Protein AF-V5FJG1-F1 (afdb_monomer_lite)

Secondary structure (DSSP, 8-state):
-GGG-SSEEEETT----B---TTS-HHHHHHSS-GGGHHHHHHHHHHHHHHHHHHHHHHT--GGGGTHHHHSTT-HHHHHT-SEEEE-HHHHHHTT--SEEEESS---SEEEPPSSTT-TT-TT--EEEEEEE--TTT--

Sequence (140 aa):
MLPAAKSLTIDANSLLGWHGGAMQSDEFWANSIPKSSRAVFMDYISILREKETRFFNAVGVDQKITTYGQTTKNSCQLAQKTDGWYYSVEDLKRMGIKNITIKGDGLKSEIEYANDSTNKTDPTAHKIKSCLLENVFESG

Organism: NCBI:txid1219072

Structure (mmCIF, N/CA/C/O backbone):
data_AF-V5FJG1-F1
#
_entry.id   AF-V5FJG1-F1
#
loop_
_atom_site.group_PDB
_atom_site.id
_atom_site.type_symbol
_atom_site.label_atom_id
_atom_site.label_alt_id
_atom_site.label_comp_id
_atom_site.label_asym_id
_atom_site.label_entity_id
_atom_site.label_seq_id
_atom_site.pdbx_PDB_ins_code
_atom_site.Cartn_x
_atom_site.Cartn_y
_atom_site.Cartn_z
_atom_site.occupancy
_atom_site.B_iso_or_equiv
_atom_site.auth_seq_id
_atom_site.auth_comp_id
_atom_site.auth_asym_id
_atom_site.auth_atom_id
_atom_site.pdbx_PDB_model_num
ATOM 1 N N . MET A 1 1 ? -0.431 -12.953 4.051 1.00 71.25 1 MET A N 1
ATOM 2 C CA . MET A 1 1 ? -0.571 -11.555 3.580 1.00 71.25 1 MET A CA 1
ATOM 3 C C . MET A 1 1 ? -1.990 -11.080 3.869 1.00 71.25 1 MET A C 1
ATOM 5 O O . MET A 1 1 ? -2.902 -11.864 3.624 1.00 71.25 1 MET A O 1
ATOM 9 N N . LEU A 1 2 ? -2.184 -9.856 4.391 1.00 88.75 2 LEU A N 1
ATOM 10 C CA . LEU A 1 2 ? -3.504 -9.324 4.796 1.00 88.75 2 LEU A CA 1
ATOM 11 C C . LEU A 1 2 ? -4.619 -9.491 3.737 1.00 88.75 2 LEU A C 1
ATOM 13 O O . LEU A 1 2 ? -5.690 -9.955 4.121 1.00 88.75 2 LEU A O 1
ATOM 17 N N . PRO A 1 3 ? -4.401 -9.202 2.432 1.00 92.62 3 PRO A N 1
ATOM 18 C CA . PRO A 1 3 ? -5.467 -9.272 1.424 1.00 92.62 3 PRO A CA 1
ATOM 19 C C . PRO A 1 3 ? -6.107 -10.649 1.231 1.00 92.62 3 PRO A C 1
ATOM 21 O O . PRO A 1 3 ? -7.232 -10.738 0.762 1.00 92.62 3 PRO A O 1
ATOM 24 N N . ALA A 1 4 ? -5.405 -11.729 1.583 1.00 93.50 4 ALA A N 1
ATOM 25 C CA . ALA A 1 4 ? -5.902 -13.096 1.423 1.00 93.50 4 ALA A CA 1
ATOM 26 C C . ALA A 1 4 ? -6.530 -13.670 2.705 1.00 93.50 4 ALA A C 1
ATOM 28 O O . ALA A 1 4 ? -6.934 -14.834 2.729 1.00 93.50 4 ALA A O 1
ATOM 29 N N . ALA A 1 5 ? -6.560 -12.907 3.800 1.00 92.69 5 ALA A N 1
ATOM 30 C CA . ALA A 1 5 ? -7.055 -13.405 5.075 1.00 92.69 5 ALA A CA 1
ATOM 31 C C . ALA A 1 5 ? -8.588 -13.515 5.066 1.00 92.69 5 ALA A C 1
ATOM 33 O O . ALA A 1 5 ? -9.293 -12.568 4.732 1.00 92.69 5 ALA A O 1
ATOM 34 N N . LYS A 1 6 ? -9.120 -14.661 5.513 1.00 90.44 6 LYS A N 1
ATOM 35 C CA . LYS A 1 6 ? -10.570 -14.849 5.718 1.00 90.44 6 LYS A CA 1
ATOM 36 C C . LYS A 1 6 ? -11.123 -13.940 6.827 1.00 90.44 6 LYS A C 1
ATOM 38 O O . LYS A 1 6 ? -12.282 -13.527 6.781 1.00 90.44 6 LYS A O 1
ATOM 43 N N . SER A 1 7 ? -10.297 -13.674 7.834 1.00 91.94 7 SER A N 1
ATOM 44 C CA . SER A 1 7 ? -10.569 -12.784 8.960 1.00 91.94 7 SER A CA 1
ATOM 45 C C . SER A 1 7 ? -9.261 -12.222 9.494 1.00 91.94 7 SER A C 1
ATOM 47 O O . SER A 1 7 ? -8.257 -12.937 9.525 1.00 91.94 7 SER A O 1
ATOM 49 N N . LEU A 1 8 ? -9.289 -10.978 9.960 1.00 90.62 8 LEU A N 1
ATOM 50 C CA . LEU A 1 8 ? -8.121 -10.276 10.465 1.00 90.62 8 LEU A CA 1
ATOM 51 C C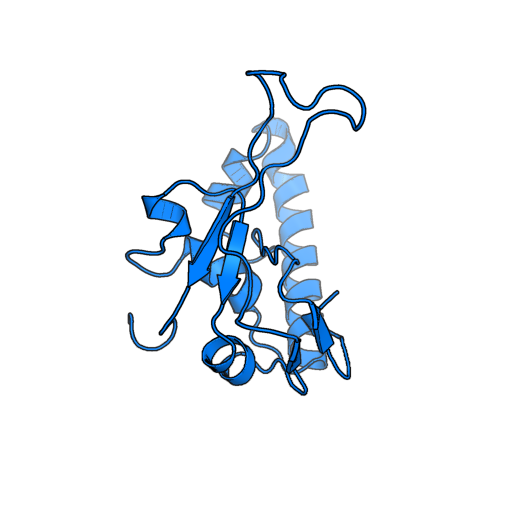 . LEU A 1 8 ? -8.397 -9.751 11.873 1.00 90.62 8 LEU A C 1
ATOM 53 O O . LEU A 1 8 ? -9.349 -9.010 12.087 1.00 90.62 8 LEU A O 1
ATOM 57 N N . THR A 1 9 ? -7.546 -10.117 12.827 1.00 91.00 9 THR A N 1
ATOM 58 C CA . THR A 1 9 ? -7.515 -9.488 14.152 1.00 91.00 9 THR A CA 1
ATOM 59 C C . THR A 1 9 ? -6.211 -8.721 14.269 1.00 91.00 9 THR A C 1
ATOM 61 O O . THR A 1 9 ? -5.152 -9.342 14.196 1.00 91.00 9 THR A O 1
ATOM 64 N N . ILE A 1 10 ? -6.280 -7.403 14.440 1.00 87.00 10 ILE A N 1
ATOM 65 C CA . ILE A 1 10 ? -5.101 -6.558 14.642 1.00 87.00 10 ILE A CA 1
ATOM 66 C C . ILE A 1 10 ? -5.127 -6.015 16.069 1.00 87.00 10 ILE A C 1
ATOM 68 O O . ILE A 1 10 ? -6.144 -5.491 16.521 1.00 87.00 10 ILE A O 1
ATOM 72 N N . ASP A 1 11 ? -4.020 -6.169 16.789 1.00 86.12 11 ASP A N 1
ATOM 73 C CA . ASP A 1 11 ? -3.853 -5.576 18.116 1.00 86.12 11 ASP A CA 1
ATOM 74 C C . ASP A 1 11 ? -3.560 -4.075 17.998 1.00 86.12 11 ASP A C 1
ATOM 76 O O . ASP A 1 11 ? -2.793 -3.688 17.112 1.00 86.12 11 ASP A O 1
ATOM 80 N N . ALA A 1 12 ? -4.106 -3.245 18.894 1.00 78.19 12 ALA A N 1
ATOM 81 C CA . ALA A 1 12 ? -3.866 -1.798 18.902 1.00 78.19 12 ALA A CA 1
ATOM 82 C C . ALA A 1 12 ? -2.384 -1.414 19.000 1.00 78.19 12 ALA A C 1
ATOM 84 O O . ALA A 1 12 ? -2.002 -0.316 18.608 1.00 78.19 12 ALA A O 1
ATOM 85 N N . ASN A 1 13 ? -1.516 -2.308 19.480 1.00 75.94 13 ASN A N 1
ATOM 86 C CA . ASN A 1 13 ? -0.079 -2.061 19.528 1.00 75.94 13 ASN A CA 1
ATOM 87 C C . ASN A 1 13 ? 0.679 -2.414 18.245 1.00 75.94 13 ASN A C 1
ATOM 89 O O . ASN A 1 13 ? 1.906 -2.305 18.235 1.00 75.94 13 ASN A O 1
ATOM 93 N N . SER A 1 14 ? -0.018 -2.811 17.182 1.00 82.94 14 SER A N 1
ATOM 94 C CA . SER A 1 14 ? 0.591 -3.180 15.903 1.00 82.94 14 SER A CA 1
ATOM 95 C C . SER A 1 14 ? 0.845 -1.954 15.027 1.00 82.94 14 SER A C 1
ATOM 97 O O . SER A 1 14 ? 0.012 -1.049 14.957 1.00 82.94 14 SER A O 1
ATOM 99 N N . LEU A 1 15 ? 1.959 -1.971 14.292 1.00 80.31 15 LEU A N 1
ATOM 100 C CA . LEU A 1 15 ? 2.163 -1.104 13.134 1.00 80.31 15 LEU A CA 1
ATOM 101 C C . LEU A 1 15 ? 1.726 -1.869 11.889 1.00 80.31 15 LEU A C 1
ATOM 103 O O . LEU A 1 15 ? 2.214 -2.971 11.631 1.00 80.31 15 LEU A O 1
ATOM 107 N N . LEU A 1 16 ? 0.818 -1.282 11.117 1.00 84.94 16 LEU A N 1
ATOM 108 C CA . LEU A 1 16 ? 0.478 -1.768 9.788 1.00 84.94 16 LEU A CA 1
ATOM 109 C C . LEU A 1 16 ? 1.113 -0.840 8.753 1.00 84.94 16 LEU A C 1
ATOM 111 O O . LEU A 1 16 ? 1.119 0.377 8.925 1.00 84.94 16 LEU A O 1
ATOM 115 N N . GLY A 1 17 ? 1.655 -1.420 7.688 1.00 86.69 17 GLY A N 1
ATOM 116 C CA . GLY A 1 17 ? 2.319 -0.682 6.624 1.00 86.69 17 GLY A CA 1
ATOM 117 C C . GLY A 1 17 ? 2.199 -1.420 5.298 1.00 86.69 17 GLY A C 1
ATOM 118 O O . GLY A 1 17 ? 2.571 -2.588 5.199 1.00 86.69 17 GLY A O 1
ATOM 119 N N . TRP A 1 18 ? 1.682 -0.739 4.285 1.00 88.75 18 TRP A N 1
ATOM 120 C CA . TRP A 1 18 ? 1.829 -1.090 2.880 1.00 88.75 18 TRP A CA 1
ATOM 121 C C . TRP A 1 18 ? 3.027 -0.335 2.316 1.00 88.75 18 TRP A C 1
ATOM 123 O O . TRP A 1 18 ? 3.324 0.778 2.754 1.00 88.75 18 TRP A O 1
ATOM 133 N N . HIS A 1 19 ? 3.703 -0.937 1.341 1.00 85.19 19 HIS A N 1
ATOM 134 C CA . HIS A 1 19 ? 4.794 -0.286 0.632 1.00 85.19 19 HIS A CA 1
ATOM 135 C C . HIS A 1 19 ? 4.894 -0.804 -0.805 1.00 85.19 19 HIS A C 1
ATOM 137 O O . HIS A 1 19 ? 5.600 -1.772 -1.090 1.00 85.19 19 HIS A O 1
ATOM 143 N N . GLY A 1 20 ? 4.198 -0.122 -1.710 1.00 86.81 20 GLY A N 1
ATOM 144 C CA . GLY A 1 20 ? 4.298 -0.340 -3.147 1.00 86.81 20 GLY A CA 1
ATOM 145 C C . GLY A 1 20 ? 3.707 -1.667 -3.624 1.00 86.81 20 GLY A C 1
ATOM 146 O O . GLY A 1 20 ? 3.342 -2.554 -2.851 1.00 86.81 20 GLY A O 1
ATOM 147 N N . GLY A 1 21 ? 3.630 -1.788 -4.943 1.00 91.38 21 GLY A N 1
ATOM 148 C CA . GLY A 1 21 ? 3.184 -2.975 -5.666 1.00 91.38 21 GLY A CA 1
ATOM 149 C C . GLY A 1 21 ? 3.730 -2.942 -7.088 1.00 91.38 21 GLY A C 1
ATOM 150 O O . GLY A 1 21 ? 4.255 -1.917 -7.535 1.00 91.38 21 GLY A O 1
ATOM 151 N N . ALA A 1 22 ? 3.603 -4.040 -7.831 1.00 94.38 22 ALA A N 1
ATOM 152 C CA . ALA A 1 22 ? 4.157 -4.131 -9.188 1.00 94.38 22 ALA A CA 1
ATOM 153 C C . ALA A 1 22 ? 3.553 -3.078 -10.143 1.00 94.38 22 ALA A C 1
ATOM 155 O O . ALA A 1 22 ? 4.173 -2.699 -11.140 1.00 94.38 22 ALA A O 1
ATOM 156 N N . MET A 1 23 ? 2.372 -2.553 -9.804 1.00 93.50 23 MET A N 1
ATOM 157 C CA . MET A 1 23 ? 1.673 -1.483 -10.524 1.00 93.50 23 MET A CA 1
ATOM 158 C C . MET A 1 23 ? 2.263 -0.074 -10.375 1.00 93.50 23 MET A C 1
ATOM 160 O O . MET A 1 23 ? 1.744 0.857 -10.990 1.00 93.50 23 MET A O 1
ATOM 164 N N . GLN A 1 24 ? 3.346 0.118 -9.616 1.00 92.00 24 GLN A N 1
ATOM 165 C CA . GLN A 1 24 ? 4.087 1.383 -9.663 1.00 92.00 24 GLN A CA 1
ATOM 166 C C . GLN A 1 24 ? 4.582 1.699 -11.090 1.00 92.00 24 GLN A C 1
ATOM 168 O O . GLN A 1 24 ? 4.708 0.804 -11.935 1.00 92.00 24 GLN A O 1
ATOM 173 N N . SER A 1 25 ? 4.834 2.984 -11.367 1.00 91.50 25 SER A N 1
ATOM 174 C CA . SER A 1 25 ? 5.149 3.471 -12.716 1.00 91.50 25 SER A CA 1
ATOM 175 C C . SER A 1 25 ? 6.426 2.851 -13.291 1.00 91.50 25 SER A C 1
ATOM 177 O O . SER A 1 25 ? 7.368 2.524 -12.569 1.00 91.50 25 SER A O 1
ATOM 179 N N . ASP A 1 26 ? 6.487 2.737 -14.619 1.00 93.69 26 ASP A N 1
ATOM 180 C CA . ASP A 1 26 ? 7.690 2.255 -15.312 1.00 93.69 26 ASP A CA 1
ATOM 181 C C . ASP A 1 26 ? 8.905 3.142 -15.032 1.00 93.69 26 ASP A C 1
ATOM 183 O O . ASP A 1 26 ? 10.018 2.641 -14.909 1.00 93.69 26 ASP A O 1
ATOM 187 N N . GLU A 1 27 ? 8.702 4.453 -14.877 1.00 93.25 27 GLU A N 1
ATOM 188 C CA . GLU A 1 27 ? 9.767 5.381 -14.494 1.00 93.25 27 GLU A CA 1
ATOM 189 C C . GLU A 1 27 ? 10.348 5.041 -13.115 1.00 93.25 27 GLU A C 1
ATOM 191 O O . GLU A 1 27 ? 11.570 5.004 -12.961 1.00 93.25 27 GLU A O 1
ATOM 196 N N . PHE A 1 28 ? 9.492 4.742 -12.129 1.00 91.62 28 PHE A N 1
ATOM 197 C CA . PHE A 1 28 ? 9.937 4.323 -10.801 1.00 91.62 28 PHE A CA 1
ATOM 198 C C . PHE A 1 28 ? 10.803 3.059 -10.892 1.00 91.62 28 PHE A C 1
ATOM 200 O O . PHE A 1 28 ? 11.929 3.045 -10.392 1.00 91.62 28 PHE A O 1
ATOM 207 N N . TRP A 1 29 ? 10.327 2.035 -11.603 1.00 93.94 29 TRP A N 1
ATOM 208 C CA . TRP A 1 29 ? 11.053 0.772 -11.766 1.00 93.94 29 TRP A CA 1
ATOM 209 C C . TRP A 1 29 ? 12.343 0.906 -12.581 1.00 93.94 29 TRP A C 1
ATOM 211 O O . TRP A 1 29 ? 13.368 0.315 -12.245 1.00 93.94 29 TRP A O 1
ATOM 221 N N . ALA A 1 30 ? 12.344 1.724 -13.630 1.00 92.88 30 ALA A N 1
ATOM 222 C CA . ALA A 1 30 ? 13.546 1.982 -14.413 1.00 92.88 30 ALA A CA 1
ATOM 223 C C . ALA A 1 30 ? 14.621 2.709 -13.587 1.00 92.88 30 ALA A C 1
ATOM 225 O O . ALA A 1 30 ? 15.819 2.519 -13.825 1.00 92.88 30 ALA A O 1
ATOM 226 N N . ASN A 1 31 ? 14.215 3.542 -12.627 1.00 93.12 31 ASN A N 1
ATOM 227 C CA . ASN A 1 31 ? 15.120 4.286 -11.754 1.00 93.12 31 ASN A CA 1
ATOM 228 C C . ASN A 1 31 ? 15.565 3.496 -10.513 1.00 93.12 31 ASN A C 1
ATOM 230 O O . ASN A 1 31 ? 16.549 3.887 -9.890 1.00 93.12 31 ASN A O 1
ATOM 234 N N . SER A 1 32 ? 14.920 2.371 -10.183 1.00 92.06 32 SER A N 1
ATOM 235 C CA . SER A 1 32 ? 15.301 1.531 -9.039 1.00 92.06 32 SER A CA 1
ATOM 236 C C . SER A 1 32 ? 16.456 0.563 -9.322 1.00 92.06 32 SER A C 1
ATOM 238 O O . SER A 1 32 ? 16.906 -0.129 -8.412 1.00 92.06 32 SER A O 1
ATOM 240 N N . ILE A 1 33 ? 16.927 0.471 -10.571 1.00 94.56 33 ILE A N 1
ATOM 241 C CA . ILE A 1 33 ? 17.957 -0.489 -10.994 1.00 94.56 33 ILE A CA 1
ATOM 242 C C . ILE A 1 33 ? 18.918 0.104 -12.057 1.00 94.56 33 ILE A C 1
ATOM 244 O O . ILE A 1 33 ? 18.568 1.065 -12.752 1.00 94.56 33 ILE A O 1
ATOM 248 N N . PRO A 1 34 ? 20.134 -0.456 -12.239 1.00 96.50 34 PRO A N 1
ATOM 249 C CA . PRO A 1 34 ? 21.098 0.026 -13.236 1.00 96.50 34 PRO A CA 1
ATOM 250 C C . PRO A 1 34 ? 20.592 -0.050 -14.684 1.00 96.50 34 PRO A C 1
ATOM 252 O O . PRO A 1 34 ? 19.937 -1.014 -15.077 1.00 96.50 34 PRO A O 1
ATOM 255 N N . LYS A 1 35 ? 20.977 0.920 -15.531 1.00 95.88 35 LYS A N 1
ATOM 256 C CA . LYS A 1 35 ? 20.530 1.002 -16.941 1.00 95.88 35 LYS A CA 1
ATOM 257 C C . LYS A 1 35 ? 20.726 -0.296 -17.734 1.00 95.88 35 LYS A C 1
ATOM 259 O O . LYS A 1 35 ? 19.845 -0.659 -18.506 1.00 95.88 35 LYS A O 1
ATOM 264 N N . SER A 1 36 ? 21.844 -0.991 -17.518 1.00 96.81 36 SER A N 1
ATOM 265 C CA . SER A 1 36 ? 22.195 -2.247 -18.195 1.00 96.81 36 SER A CA 1
ATOM 266 C C . SER A 1 36 ? 21.199 -3.384 -17.956 1.00 96.81 36 SER A C 1
ATOM 268 O O . SER A 1 36 ? 21.104 -4.282 -18.783 1.00 96.81 36 SER A O 1
ATOM 270 N N . SER A 1 37 ? 20.451 -3.345 -16.851 1.00 96.81 37 SER A N 1
ATOM 271 C CA . SER A 1 37 ? 19.543 -4.422 -16.440 1.00 96.81 37 SER A CA 1
ATOM 272 C C . SER A 1 37 ? 18.066 -4.091 -16.682 1.00 96.81 37 SER A C 1
ATOM 274 O O . SER A 1 37 ? 17.203 -4.914 -16.384 1.00 96.81 37 SER A O 1
ATOM 276 N N . ARG A 1 38 ? 17.755 -2.903 -17.227 1.00 95.31 38 ARG A N 1
ATOM 277 C CA . ARG A 1 38 ? 16.377 -2.391 -17.369 1.00 95.31 38 ARG A CA 1
ATOM 278 C C . ARG A 1 38 ? 15.475 -3.282 -18.196 1.00 95.31 38 ARG A C 1
ATOM 280 O O . ARG A 1 38 ? 14.382 -3.564 -17.736 1.00 95.31 38 ARG A O 1
ATOM 287 N N . ALA A 1 39 ? 15.917 -3.746 -19.361 1.00 95.12 39 ALA A N 1
ATOM 288 C CA . ALA A 1 39 ? 15.068 -4.568 -20.225 1.00 95.12 39 ALA A CA 1
ATOM 289 C C . ALA A 1 39 ? 14.592 -5.841 -19.501 1.00 95.1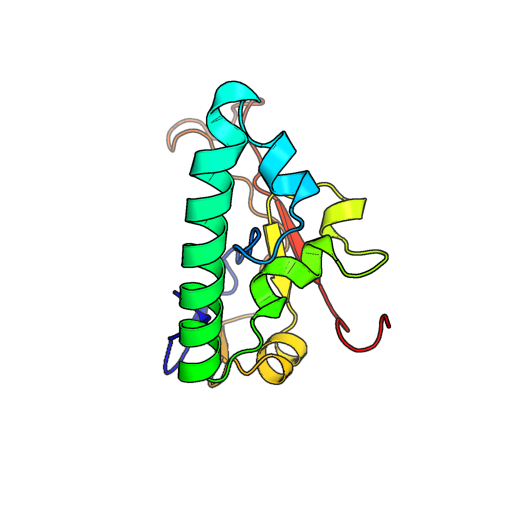2 39 ALA A C 1
ATOM 291 O O . ALA A 1 39 ? 13.397 -6.030 -19.304 1.00 95.12 39 ALA A O 1
ATOM 292 N N . VAL A 1 40 ? 15.537 -6.631 -18.981 1.00 96.00 40 VAL A N 1
ATOM 293 C CA . VAL A 1 40 ? 15.243 -7.879 -18.257 1.00 96.00 40 VAL A CA 1
ATOM 294 C C . VAL A 1 40 ? 14.413 -7.622 -16.995 1.00 96.00 40 VAL A C 1
ATOM 296 O O . VAL A 1 40 ? 13.507 -8.387 -16.673 1.00 96.00 40 VAL A O 1
ATOM 299 N N . PHE A 1 41 ? 14.699 -6.537 -16.270 1.00 96.75 41 PHE A N 1
ATOM 300 C CA . PHE A 1 41 ? 13.924 -6.177 -15.087 1.00 96.75 41 PHE A CA 1
ATOM 301 C C . PHE A 1 41 ? 12.484 -5.785 -15.436 1.00 96.75 41 PHE A C 1
ATOM 303 O O . PHE A 1 41 ? 11.561 -6.215 -14.751 1.00 96.75 41 PHE A O 1
ATOM 310 N N . MET A 1 42 ? 12.267 -5.027 -16.513 1.00 96.50 42 MET A N 1
ATOM 311 C CA . MET A 1 42 ? 10.923 -4.636 -16.944 1.00 96.50 42 MET A CA 1
ATOM 312 C C . MET A 1 42 ? 10.103 -5.831 -17.446 1.00 96.50 42 MET A C 1
ATOM 314 O O . MET A 1 42 ? 8.911 -5.903 -17.142 1.00 96.50 42 MET A O 1
ATOM 318 N N . ASP A 1 43 ? 10.730 -6.809 -18.106 1.00 96.81 43 ASP A N 1
ATOM 319 C CA . ASP A 1 43 ? 10.072 -8.078 -18.455 1.00 96.81 43 ASP A CA 1
ATOM 320 C C . ASP A 1 43 ? 9.595 -8.817 -17.195 1.00 96.81 43 ASP A C 1
ATOM 322 O O . ASP A 1 43 ? 8.461 -9.296 -17.118 1.00 96.81 43 ASP A O 1
ATOM 326 N N . TYR A 1 44 ? 10.435 -8.849 -16.156 1.00 96.56 44 TYR A N 1
ATOM 327 C CA . TYR A 1 44 ? 10.072 -9.428 -14.866 1.00 96.56 44 TYR A CA 1
ATOM 328 C C . TYR A 1 44 ? 8.932 -8.662 -14.172 1.00 96.56 44 TYR A C 1
ATOM 330 O O . TYR A 1 44 ? 7.989 -9.287 -13.678 1.00 96.56 44 TYR A O 1
ATOM 338 N N . ILE A 1 45 ? 8.964 -7.323 -14.175 1.00 97.31 45 ILE A N 1
ATOM 339 C CA . ILE A 1 45 ? 7.885 -6.484 -13.629 1.00 97.31 45 ILE A CA 1
ATOM 340 C C . ILE A 1 45 ? 6.561 -6.744 -14.356 1.00 97.31 45 ILE A C 1
ATOM 342 O O . ILE A 1 45 ? 5.527 -6.848 -13.698 1.00 97.31 45 ILE A O 1
ATOM 346 N N . SER A 1 46 ? 6.575 -6.914 -15.681 1.00 97.38 46 SER A N 1
ATOM 347 C CA . SER A 1 46 ? 5.374 -7.248 -16.457 1.00 97.38 46 SER A CA 1
ATOM 348 C C . SER A 1 46 ? 4.711 -8.540 -15.957 1.00 97.38 46 SER A C 1
ATOM 350 O O . SER A 1 46 ? 3.519 -8.563 -15.643 1.00 97.38 46 SER A O 1
ATOM 352 N N . ILE A 1 47 ? 5.508 -9.592 -15.743 1.00 97.88 47 ILE A N 1
ATOM 353 C CA . ILE A 1 47 ? 5.023 -10.867 -15.193 1.00 97.88 47 ILE A CA 1
ATOM 354 C C . ILE A 1 47 ? 4.464 -10.683 -13.774 1.00 97.88 47 ILE A C 1
ATOM 356 O O . ILE A 1 47 ? 3.445 -11.283 -13.419 1.00 97.88 47 ILE A O 1
ATOM 360 N N . LEU A 1 48 ? 5.117 -9.870 -12.937 1.00 97.38 48 LEU A N 1
ATOM 361 C CA . LEU A 1 48 ? 4.627 -9.590 -11.587 1.00 97.38 48 LEU A CA 1
ATOM 362 C C . LEU A 1 48 ? 3.301 -8.830 -11.597 1.00 97.38 48 LEU A C 1
ATOM 364 O O . LEU A 1 48 ? 2.429 -9.167 -10.801 1.00 97.38 48 LEU A O 1
ATOM 368 N N . ARG A 1 49 ? 3.114 -7.873 -12.511 1.00 97.75 49 ARG A N 1
ATOM 369 C CA . ARG A 1 49 ? 1.845 -7.149 -12.675 1.00 97.75 49 ARG A CA 1
ATOM 370 C C . ARG A 1 49 ? 0.705 -8.104 -12.993 1.00 97.75 49 ARG A C 1
ATOM 372 O O . ARG A 1 49 ? -0.331 -8.040 -12.342 1.00 97.75 49 ARG A O 1
ATOM 379 N N . GLU A 1 50 ? 0.899 -9.039 -13.922 1.00 98.25 50 GLU A N 1
ATOM 380 C CA . GLU A 1 50 ? -0.123 -10.045 -14.232 1.00 98.25 50 GLU A CA 1
ATOM 381 C C . GLU A 1 50 ? -0.467 -10.923 -13.023 1.00 98.25 50 GLU A C 1
ATOM 383 O O . GLU A 1 50 ? -1.642 -11.186 -12.751 1.00 98.25 50 GLU A O 1
ATOM 388 N N . LYS A 1 51 ? 0.551 -11.379 -12.285 1.00 97.94 51 LYS A N 1
ATOM 389 C CA . LYS A 1 51 ? 0.360 -12.210 -11.088 1.00 97.94 51 LYS A CA 1
ATOM 390 C C . LYS A 1 51 ? -0.353 -11.446 -9.976 1.00 97.94 51 LYS A C 1
ATOM 392 O O . LYS A 1 51 ? -1.266 -11.995 -9.364 1.00 97.94 51 LYS A O 1
ATOM 397 N N . GLU A 1 52 ? 0.042 -10.200 -9.738 1.00 97.19 52 GLU A N 1
ATOM 398 C CA . GLU A 1 52 ? -0.560 -9.324 -8.736 1.00 97.19 52 GLU A CA 1
ATOM 399 C C . GLU A 1 52 ? -2.031 -9.047 -9.078 1.00 97.19 52 GLU A C 1
ATOM 401 O O . GLU A 1 52 ? -2.899 -9.286 -8.240 1.00 97.19 52 GLU A O 1
ATOM 406 N N . THR A 1 53 ? -2.342 -8.690 -10.331 1.00 98.00 53 THR A N 1
ATOM 407 C CA . THR A 1 53 ? -3.726 -8.500 -10.803 1.00 98.00 53 THR A CA 1
ATOM 408 C C . THR A 1 53 ? -4.570 -9.753 -10.593 1.00 98.00 53 THR A C 1
ATOM 410 O O . THR A 1 53 ? -5.674 -9.683 -10.054 1.00 98.00 53 THR A O 1
ATOM 413 N N . ARG A 1 54 ? -4.062 -10.931 -10.987 1.00 98.19 54 ARG A N 1
ATOM 414 C CA . ARG A 1 54 ? -4.782 -12.202 -10.796 1.00 98.19 54 ARG A CA 1
ATOM 415 C C . ARG A 1 54 ? -5.031 -12.493 -9.320 1.00 98.19 54 ARG A C 1
ATOM 417 O O . ARG A 1 54 ? -6.124 -12.934 -8.976 1.00 98.19 54 ARG A O 1
ATOM 424 N N . PHE A 1 55 ? -4.042 -12.245 -8.464 1.00 97.25 55 PHE A N 1
ATOM 425 C CA . PHE A 1 55 ? -4.169 -12.434 -7.024 1.00 97.25 55 PHE A CA 1
ATOM 426 C C . PHE A 1 55 ? -5.259 -11.533 -6.432 1.00 97.25 55 PHE A C 1
ATOM 428 O O . PHE A 1 55 ? -6.180 -12.050 -5.802 1.00 97.25 55 PHE A O 1
ATOM 435 N N . PHE A 1 56 ? -5.196 -10.221 -6.672 1.00 97.44 56 PHE A N 1
ATOM 436 C CA . PHE A 1 56 ? -6.157 -9.260 -6.120 1.00 97.44 56 PHE A CA 1
ATOM 437 C C . PHE A 1 56 ? -7.580 -9.485 -6.642 1.00 97.44 56 PHE A C 1
ATOM 439 O O . PHE A 1 56 ? -8.528 -9.469 -5.855 1.00 97.44 56 PHE A O 1
ATOM 446 N N . ASN A 1 57 ? -7.725 -9.835 -7.925 1.00 97.50 57 ASN A N 1
ATOM 447 C CA . ASN A 1 57 ? -9.010 -10.252 -8.488 1.00 97.50 57 ASN A CA 1
ATOM 448 C C . ASN A 1 57 ? -9.564 -11.505 -7.794 1.00 97.50 57 ASN A C 1
ATOM 450 O O . ASN A 1 57 ? -10.750 -11.555 -7.481 1.00 97.50 57 ASN A O 1
ATOM 454 N N . ALA A 1 58 ? -8.720 -12.509 -7.532 1.00 97.44 58 ALA A N 1
ATOM 455 C CA . ALA A 1 58 ? -9.148 -13.755 -6.898 1.00 97.44 58 ALA A CA 1
ATOM 456 C C . ALA A 1 58 ? -9.601 -13.561 -5.443 1.00 97.44 58 ALA A C 1
ATOM 458 O O . ALA A 1 58 ? -10.535 -14.228 -5.001 1.00 97.44 58 ALA A O 1
ATOM 459 N N . VAL A 1 59 ? -8.961 -12.653 -4.698 1.00 96.31 59 VAL A N 1
ATOM 460 C CA . VAL A 1 59 ? -9.348 -12.351 -3.308 1.00 96.31 59 VAL A CA 1
ATOM 461 C C . VAL A 1 59 ? -10.422 -11.262 -3.202 1.00 96.31 59 VAL A C 1
ATOM 463 O O . VAL A 1 59 ? -10.965 -11.049 -2.120 1.00 96.31 59 VAL A O 1
ATOM 466 N N . GLY A 1 60 ? -10.769 -10.601 -4.311 1.00 96.56 60 GLY A N 1
ATOM 467 C CA . GLY A 1 60 ? -11.780 -9.544 -4.351 1.00 96.56 60 GLY A CA 1
ATOM 468 C C . GLY A 1 60 ? -11.373 -8.289 -3.577 1.00 96.56 60 GLY A C 1
ATOM 469 O O . GLY A 1 60 ? -12.220 -7.677 -2.928 1.00 96.56 60 GLY A O 1
ATOM 470 N N . VAL A 1 61 ? -10.084 -7.942 -3.618 1.00 96.69 61 VAL A N 1
ATOM 471 C CA . VAL A 1 61 ? -9.510 -6.755 -2.969 1.00 96.69 61 VAL A CA 1
ATOM 472 C C . VAL A 1 61 ? -9.013 -5.797 -4.048 1.00 96.69 61 VAL A C 1
ATOM 474 O O . VAL A 1 61 ? -8.423 -6.232 -5.034 1.00 96.69 61 VAL A O 1
ATOM 477 N N . ASP A 1 62 ? -9.228 -4.498 -3.861 1.00 96.12 62 ASP A N 1
ATOM 478 C CA . ASP A 1 62 ? -8.710 -3.458 -4.746 1.00 96.12 62 ASP A CA 1
ATOM 479 C C . ASP A 1 62 ? -7.177 -3.462 -4.731 1.00 96.12 62 ASP A C 1
ATOM 481 O O . ASP A 1 62 ? -6.547 -3.150 -3.720 1.00 96.12 62 ASP A O 1
ATOM 485 N N . GLN A 1 63 ? -6.570 -3.791 -5.871 1.00 95.94 63 GLN A N 1
ATOM 486 C CA . GLN A 1 63 ? -5.119 -3.821 -6.040 1.00 95.94 63 GLN A CA 1
ATOM 487 C C . GLN A 1 63 ? -4.454 -2.480 -5.713 1.00 95.94 63 GLN A C 1
ATOM 489 O O . GLN A 1 63 ? -3.313 -2.472 -5.255 1.00 95.94 63 GLN A O 1
ATOM 494 N N . LYS A 1 64 ? -5.149 -1.346 -5.878 1.00 94.12 64 LYS A N 1
ATOM 495 C CA . LYS A 1 64 ? -4.603 -0.017 -5.559 1.00 94.12 64 LYS A CA 1
ATOM 496 C C . LYS A 1 64 ? -4.297 0.168 -4.074 1.00 94.12 64 LYS A C 1
ATOM 498 O O . LYS A 1 64 ? -3.574 1.102 -3.729 1.00 94.12 64 LYS A O 1
ATOM 503 N N . ILE A 1 65 ? -4.734 -0.746 -3.201 1.00 93.50 65 ILE A N 1
ATOM 504 C CA . ILE A 1 65 ? -4.276 -0.827 -1.807 1.00 93.50 65 ILE A CA 1
ATOM 505 C C . ILE A 1 65 ? -2.741 -0.825 -1.689 1.00 93.50 65 ILE A C 1
ATOM 507 O O . ILE A 1 65 ? -2.210 -0.363 -0.679 1.00 93.50 65 ILE A O 1
ATOM 511 N N . THR A 1 66 ? -2.013 -1.275 -2.717 1.00 93.44 66 THR A N 1
ATOM 512 C CA . THR A 1 66 ? -0.543 -1.273 -2.751 1.00 93.44 66 THR A CA 1
ATOM 513 C C . THR A 1 66 ? 0.070 0.063 -3.174 1.00 93.44 66 THR A C 1
ATOM 515 O O . THR A 1 66 ? 1.265 0.265 -2.972 1.00 93.44 66 THR A O 1
ATOM 518 N N . THR A 1 67 ? -0.715 1.003 -3.714 1.00 91.81 67 THR A N 1
ATOM 519 C CA . THR A 1 67 ? -0.193 2.252 -4.297 1.00 91.81 67 THR A CA 1
ATOM 520 C C . THR A 1 67 ? -0.899 3.530 -3.851 1.00 91.81 67 THR A C 1
ATOM 522 O O . THR A 1 67 ? -0.334 4.598 -4.073 1.00 91.81 67 THR A O 1
ATOM 525 N N . TYR A 1 68 ? -2.075 3.493 -3.206 1.00 91.06 68 TYR A N 1
ATOM 526 C CA . TYR A 1 68 ? -2.793 4.728 -2.836 1.00 91.06 68 TYR A CA 1
ATOM 527 C C . TYR A 1 68 ? -1.951 5.692 -1.997 1.00 91.06 68 TYR A C 1
ATOM 529 O O . TYR A 1 68 ? -1.972 6.895 -2.251 1.00 91.06 68 TYR A O 1
ATOM 537 N N . GLY A 1 69 ? -1.132 5.188 -1.070 1.00 87.94 69 GLY A N 1
ATOM 538 C CA . GLY A 1 69 ? -0.227 6.043 -0.298 1.00 87.94 69 GLY A CA 1
ATOM 539 C C . GLY A 1 69 ? 0.816 6.786 -1.130 1.00 87.94 69 GLY A C 1
ATOM 540 O O . GLY A 1 69 ? 1.355 7.784 -0.671 1.00 87.94 69 GLY A O 1
ATOM 541 N N . GLN A 1 70 ? 1.074 6.372 -2.365 1.00 85.56 70 GLN A N 1
ATOM 542 C CA . GLN A 1 70 ? 1.987 7.055 -3.282 1.00 85.56 70 GLN A CA 1
ATOM 543 C C . GLN A 1 70 ? 1.248 7.851 -4.363 1.00 85.56 70 GLN A C 1
ATOM 545 O O . GLN A 1 70 ? 1.798 8.814 -4.887 1.00 85.56 70 GLN A O 1
ATOM 550 N N . THR A 1 71 ? 0.029 7.449 -4.732 1.00 84.62 71 THR A N 1
ATOM 551 C CA . THR A 1 71 ? -0.692 8.027 -5.877 1.00 84.62 71 THR A CA 1
ATOM 552 C C . THR A 1 71 ? -1.759 9.045 -5.488 1.00 84.62 71 THR A C 1
ATOM 554 O O . THR A 1 71 ? -2.131 9.872 -6.319 1.00 84.62 71 THR A O 1
ATOM 557 N N . THR A 1 72 ? -2.280 8.996 -4.260 1.00 84.38 72 THR A N 1
ATOM 558 C CA . THR A 1 72 ? -3.290 9.953 -3.793 1.00 84.38 72 THR A CA 1
ATOM 559 C C . THR A 1 72 ? -2.645 11.315 -3.539 1.00 84.38 72 THR A C 1
ATOM 561 O O . THR A 1 72 ? -1.596 11.419 -2.896 1.00 84.38 72 THR A O 1
ATOM 564 N N . LYS A 1 73 ? -3.268 12.385 -4.049 1.00 77.94 73 LYS A N 1
ATOM 565 C CA . LYS A 1 73 ? -2.810 13.756 -3.793 1.00 77.94 73 LYS A CA 1
ATOM 566 C C . LYS A 1 73 ? -2.843 14.036 -2.293 1.00 77.94 73 LYS A C 1
ATOM 568 O O . LYS A 1 73 ? -3.777 13.637 -1.610 1.00 77.94 73 LYS A O 1
ATOM 573 N N . ASN A 1 74 ? -1.837 14.753 -1.797 1.00 71.44 74 ASN A N 1
ATOM 574 C CA . ASN A 1 74 ? -1.693 15.079 -0.375 1.00 71.44 74 ASN A CA 1
ATOM 575 C C . ASN A 1 74 ? -1.628 13.849 0.545 1.00 71.44 74 ASN A C 1
ATOM 577 O O . ASN A 1 74 ? -1.954 13.963 1.727 1.00 71.44 74 ASN A O 1
ATOM 581 N N . SER A 1 75 ? -1.203 12.682 0.039 1.00 83.31 75 SER A N 1
ATOM 582 C CA . SER A 1 75 ? -0.985 11.536 0.917 1.00 83.31 75 SER A CA 1
ATOM 583 C C . SER A 1 75 ? 0.018 11.906 2.014 1.00 83.31 75 SER A C 1
ATOM 585 O O . SER A 1 75 ? 1.049 12.548 1.768 1.00 83.31 75 SER A O 1
ATOM 587 N N . CYS A 1 76 ? -0.270 11.474 3.243 1.00 81.31 76 CYS A N 1
ATOM 588 C CA . CYS A 1 76 ? 0.643 11.669 4.364 1.00 81.31 76 CYS A CA 1
ATOM 589 C C . CYS A 1 76 ? 2.004 11.028 4.090 1.00 81.31 76 CYS A C 1
ATOM 591 O O . CYS A 1 76 ? 3.019 11.547 4.539 1.00 81.31 76 CYS A O 1
ATOM 593 N N . GLN A 1 77 ? 2.041 9.958 3.295 1.00 84.75 77 GLN A N 1
ATOM 594 C CA . GLN A 1 77 ? 3.273 9.247 3.006 1.00 84.75 77 GLN A CA 1
ATOM 595 C C . GLN A 1 77 ? 4.237 10.111 2.186 1.00 84.75 77 GLN A C 1
ATOM 597 O O . GLN A 1 77 ? 5.422 10.205 2.503 1.00 84.75 77 GLN A O 1
ATOM 602 N N . LEU A 1 78 ? 3.728 10.822 1.178 1.00 81.9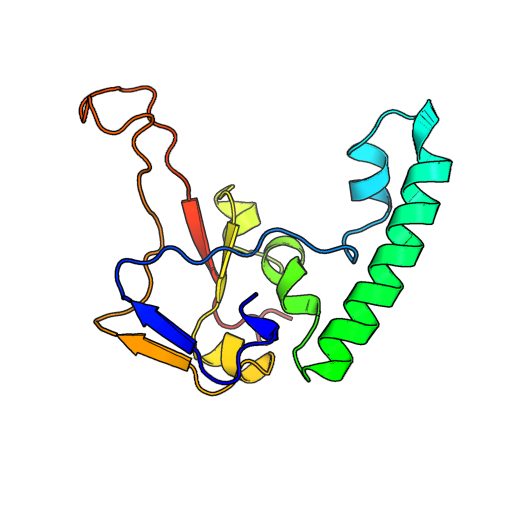4 78 LEU A N 1
ATOM 603 C CA . LEU A 1 78 ? 4.534 11.776 0.416 1.00 81.94 78 LEU A CA 1
ATOM 604 C C . LEU A 1 78 ? 4.909 13.004 1.256 1.00 81.94 78 LEU A C 1
ATOM 606 O O . LEU A 1 78 ? 6.051 13.461 1.201 1.00 81.94 78 LEU A O 1
ATOM 610 N N . ALA A 1 79 ? 3.964 13.532 2.040 1.00 84.38 79 ALA A N 1
ATOM 611 C CA . ALA A 1 79 ? 4.166 14.755 2.816 1.00 84.38 79 ALA A CA 1
ATOM 612 C C . ALA A 1 79 ? 5.140 14.571 3.994 1.00 84.38 79 ALA A C 1
ATOM 614 O O . ALA A 1 79 ? 5.957 15.448 4.272 1.00 84.38 79 ALA A O 1
ATOM 615 N N . GLN A 1 80 ? 5.061 13.433 4.683 1.00 84.75 80 GLN A N 1
ATOM 616 C CA . GLN A 1 80 ? 5.798 13.148 5.917 1.00 84.75 80 GLN A CA 1
ATOM 617 C C . GLN A 1 80 ? 7.005 12.226 5.699 1.00 84.75 80 GLN A C 1
ATOM 619 O O . GLN A 1 80 ? 7.804 12.062 6.622 1.00 84.75 80 GLN A O 1
ATOM 624 N N . LYS A 1 81 ? 7.167 11.662 4.491 1.00 83.81 81 LYS A N 1
ATOM 625 C CA . LYS A 1 81 ? 8.258 10.743 4.121 1.00 83.81 81 LYS A CA 1
ATOM 626 C C . LYS A 1 81 ? 8.366 9.557 5.087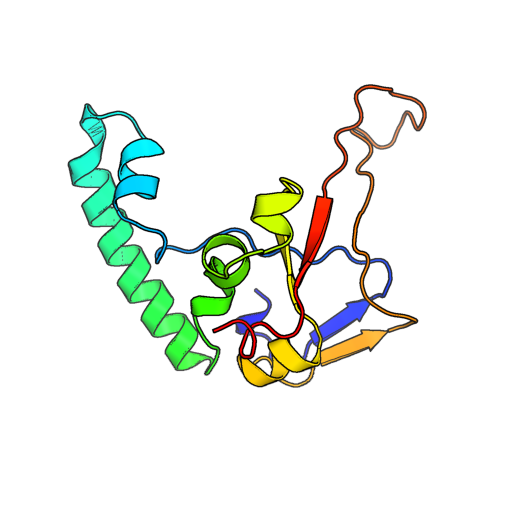 1.00 83.81 81 LYS A C 1
ATOM 628 O O . LYS A 1 81 ? 9.435 9.301 5.639 1.00 83.81 81 LYS A O 1
ATOM 633 N N . THR A 1 82 ? 7.245 8.888 5.342 1.00 85.38 82 THR A N 1
ATOM 634 C CA . THR A 1 82 ? 7.203 7.702 6.209 1.00 85.38 82 THR A CA 1
ATOM 635 C C . THR A 1 82 ? 7.696 6.444 5.468 1.00 85.38 82 THR A C 1
ATOM 637 O O . THR A 1 82 ? 7.963 6.481 4.268 1.00 85.38 82 THR A O 1
ATOM 640 N N . ASP A 1 83 ? 7.885 5.324 6.162 1.00 85.69 83 ASP A N 1
ATOM 641 C CA . ASP A 1 83 ? 8.385 4.064 5.578 1.00 85.69 83 ASP A CA 1
ATOM 642 C C . ASP A 1 83 ? 7.264 3.203 4.989 1.00 85.69 83 ASP A C 1
ATOM 644 O O . ASP A 1 83 ? 7.496 2.287 4.204 1.00 85.69 83 ASP A O 1
ATOM 648 N N . GLY A 1 84 ? 6.024 3.504 5.358 1.00 87.56 84 GLY A N 1
ATOM 649 C CA . GLY A 1 84 ? 4.833 2.853 4.848 1.00 87.56 84 GLY A CA 1
ATOM 650 C C . GLY A 1 84 ? 3.594 3.663 5.178 1.00 87.56 84 GLY A C 1
ATOM 651 O O . GLY A 1 84 ? 3.663 4.783 5.680 1.00 87.56 84 GLY A O 1
ATOM 652 N N . TRP A 1 85 ? 2.439 3.096 4.878 1.00 88.75 85 TRP A N 1
ATOM 653 C CA . TRP A 1 85 ? 1.161 3.689 5.246 1.00 88.75 85 TRP A CA 1
ATOM 654 C C . TRP A 1 85 ? 0.158 2.608 5.603 1.00 88.75 85 TRP A C 1
ATOM 656 O O . TRP A 1 85 ? 0.299 1.450 5.214 1.00 88.75 85 TRP A O 1
ATOM 666 N N . TYR A 1 86 ? -0.906 2.982 6.286 1.00 89.31 86 TYR A N 1
ATOM 667 C CA . TYR A 1 86 ? -2.075 2.134 6.455 1.00 89.31 86 TYR A CA 1
ATOM 668 C C . TYR A 1 86 ? -3.338 2.943 6.213 1.00 89.31 86 TYR A C 1
ATOM 670 O O . TYR A 1 86 ? -3.280 4.138 5.939 1.00 89.31 86 TYR A O 1
ATOM 678 N N . TYR A 1 87 ? -4.478 2.268 6.257 1.00 89.06 87 TYR A N 1
ATOM 679 C CA . TYR A 1 87 ? -5.760 2.862 5.918 1.00 89.06 87 TYR A CA 1
ATOM 680 C C . TYR A 1 87 ? -6.720 2.758 7.093 1.00 89.06 87 TYR A C 1
ATOM 682 O O . TYR A 1 87 ? -6.622 1.824 7.900 1.00 89.06 87 TYR A O 1
ATOM 690 N N . SER A 1 88 ? -7.671 3.686 7.144 1.00 87.56 88 SER A N 1
ATOM 691 C CA . SER A 1 88 ? -8.816 3.601 8.043 1.00 87.56 88 SER A CA 1
ATOM 692 C C . SER A 1 88 ? -9.549 2.262 7.865 1.00 87.56 88 SER A C 1
ATOM 694 O O . SER A 1 88 ? -9.525 1.639 6.799 1.00 87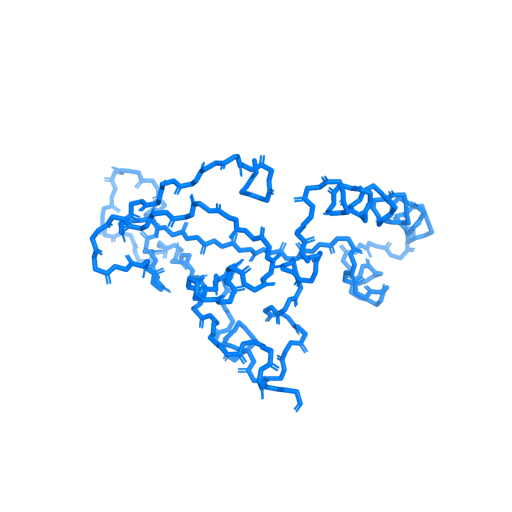.56 88 SER A O 1
ATOM 696 N N . VAL A 1 89 ? -10.242 1.794 8.909 1.00 88.19 89 VAL A N 1
ATOM 697 C CA . VAL A 1 89 ? -11.062 0.570 8.810 1.00 88.19 89 VAL A CA 1
ATOM 698 C C . VAL A 1 89 ? -12.127 0.702 7.724 1.00 88.19 89 VAL A C 1
ATOM 700 O O . VAL A 1 89 ? -12.468 -0.285 7.071 1.00 88.19 89 VAL A O 1
ATOM 703 N N . GLU A 1 90 ? -12.665 1.904 7.542 1.00 89.75 90 GLU A N 1
ATOM 704 C CA . GLU A 1 90 ? -13.655 2.195 6.513 1.00 89.75 90 GLU A CA 1
ATOM 705 C C . GLU A 1 90 ? -13.068 2.038 5.109 1.00 89.75 90 GLU A C 1
ATOM 707 O O . GLU A 1 90 ? -13.614 1.286 4.298 1.00 89.75 90 GLU A O 1
ATOM 712 N N . ASP A 1 91 ? -11.910 2.642 4.845 1.00 91.94 91 ASP A N 1
ATOM 713 C CA . ASP A 1 91 ? -11.226 2.518 3.559 1.00 91.94 91 ASP A CA 1
ATOM 714 C C . ASP A 1 91 ? -10.792 1.073 3.282 1.00 91.94 91 ASP A C 1
ATOM 716 O O . ASP A 1 91 ? -10.995 0.579 2.174 1.00 91.94 91 ASP A O 1
ATOM 720 N N . LEU A 1 92 ? -10.289 0.340 4.286 1.00 92.19 92 LEU A N 1
ATOM 721 C CA . LEU A 1 92 ? -9.958 -1.085 4.137 1.00 92.19 92 LEU A CA 1
ATOM 722 C C . LEU A 1 92 ? -11.176 -1.918 3.715 1.00 92.19 92 LEU A C 1
ATOM 724 O O . LEU A 1 92 ? -11.057 -2.795 2.856 1.00 92.19 92 LEU A O 1
ATOM 728 N N . LYS A 1 93 ? -12.353 -1.637 4.289 1.00 92.75 93 LYS A N 1
ATOM 729 C CA . LYS A 1 93 ? -13.609 -2.300 3.906 1.00 92.75 93 LYS A CA 1
ATOM 730 C C . LYS A 1 93 ? -14.012 -1.952 2.476 1.00 92.75 93 LYS A C 1
ATOM 732 O O . LYS A 1 93 ? -14.404 -2.850 1.733 1.00 92.75 93 LYS A O 1
ATOM 737 N N . ARG A 1 94 ? -13.886 -0.682 2.074 1.00 94.62 94 ARG A N 1
ATOM 738 C CA . ARG A 1 94 ? -14.161 -0.225 0.698 1.00 94.62 94 ARG A CA 1
ATOM 739 C C . ARG A 1 94 ? -13.211 -0.856 -0.320 1.00 94.62 94 ARG A C 1
ATOM 741 O O . ARG A 1 94 ? -13.649 -1.213 -1.407 1.00 94.62 94 ARG A O 1
ATOM 748 N N . MET A 1 95 ? -11.955 -1.086 0.062 1.00 94.62 95 MET A N 1
ATOM 749 C CA . MET A 1 95 ? -10.962 -1.827 -0.727 1.00 94.62 95 MET A CA 1
ATOM 750 C C . MET A 1 95 ? -11.209 -3.344 -0.747 1.00 94.62 95 MET A C 1
ATOM 752 O O . MET A 1 95 ? -10.454 -4.068 -1.383 1.00 94.62 95 MET A O 1
ATOM 756 N N . GLY A 1 96 ? -12.235 -3.859 -0.067 1.00 94.94 96 GLY A N 1
ATOM 757 C CA . GLY A 1 96 ? -12.603 -5.276 -0.104 1.00 94.94 96 GLY A CA 1
ATOM 758 C C . GLY A 1 96 ? -11.977 -6.142 0.991 1.00 94.94 96 GLY A C 1
ATOM 759 O O . GLY A 1 96 ? -12.246 -7.345 1.023 1.00 94.94 96 GLY A O 1
ATOM 760 N N . ILE A 1 97 ? -11.209 -5.573 1.930 1.00 93.38 97 ILE A N 1
ATOM 761 C CA . ILE A 1 97 ? -10.751 -6.317 3.110 1.00 93.38 97 ILE A CA 1
ATOM 762 C C . ILE A 1 97 ? -11.936 -6.509 4.059 1.00 93.38 97 ILE A C 1
ATOM 764 O O . ILE A 1 97 ? -12.513 -5.561 4.593 1.00 93.38 97 ILE A O 1
ATOM 768 N N . LYS A 1 98 ? -12.307 -7.768 4.279 1.00 90.38 98 LYS A N 1
ATOM 769 C CA . LYS A 1 98 ? -13.480 -8.146 5.075 1.00 90.38 98 LYS A CA 1
ATOM 770 C C . LYS A 1 98 ? -13.064 -8.667 6.445 1.00 90.38 98 LYS A C 1
ATOM 772 O O . LYS A 1 98 ? -11.940 -9.119 6.639 1.00 90.38 98 LYS A O 1
ATOM 777 N N . ASN A 1 99 ? -14.015 -8.655 7.379 1.00 91.88 99 ASN A N 1
ATOM 778 C CA . ASN A 1 99 ? -13.877 -9.289 8.694 1.00 91.88 99 ASN A CA 1
ATOM 779 C C . ASN A 1 99 ? -12.642 -8.799 9.476 1.00 91.88 99 ASN A C 1
ATOM 781 O O . ASN A 1 99 ? -11.868 -9.610 9.992 1.00 91.88 99 ASN A O 1
ATOM 785 N N . ILE A 1 100 ? -12.451 -7.476 9.524 1.00 90.50 100 ILE A N 1
ATOM 786 C CA . ILE A 1 100 ? -11.391 -6.831 10.304 1.00 90.50 100 ILE A CA 1
ATOM 787 C C . ILE A 1 100 ? -11.916 -6.492 11.696 1.00 90.50 100 ILE A C 1
ATOM 789 O O . ILE A 1 100 ? -12.905 -5.770 11.830 1.00 90.50 100 ILE A O 1
ATOM 793 N N . THR A 1 101 ? -11.188 -6.945 12.708 1.00 89.69 101 THR A N 1
ATOM 794 C CA . THR A 1 101 ? -11.361 -6.559 14.106 1.00 89.69 101 THR A CA 1
ATOM 795 C C . THR A 1 101 ? -10.075 -5.901 14.588 1.00 89.69 101 THR A C 1
ATOM 797 O O . THR A 1 101 ? -9.028 -6.549 14.630 1.00 89.69 101 THR A O 1
ATOM 800 N N . ILE A 1 102 ? -10.149 -4.629 14.977 1.00 84.88 102 ILE A N 1
ATOM 801 C CA . ILE A 1 102 ? -9.073 -3.963 15.717 1.00 84.88 102 ILE A CA 1
ATOM 802 C C . ILE A 1 102 ? -9.397 -4.091 17.202 1.00 84.88 102 ILE A C 1
ATOM 804 O O . ILE A 1 102 ? -10.510 -3.784 17.624 1.00 84.88 102 ILE A O 1
ATOM 808 N N . LYS A 1 103 ? -8.447 -4.595 17.988 1.00 85.88 103 LYS A N 1
ATOM 809 C CA . LYS A 1 103 ? -8.568 -4.673 19.447 1.00 85.88 103 LYS A CA 1
ATOM 810 C C . LYS A 1 103 ? -8.003 -3.404 20.071 1.00 85.88 103 LYS A C 1
ATOM 812 O O . LYS A 1 103 ? -6.845 -3.114 19.814 1.00 85.88 103 LYS A O 1
ATOM 817 N N . GLY A 1 104 ? -8.760 -2.729 20.934 1.00 76.56 104 GLY A N 1
ATOM 818 C CA . GLY A 1 104 ? -8.327 -1.502 21.619 1.00 76.56 104 GLY A CA 1
ATOM 819 C C . GLY A 1 104 ? -8.702 -0.224 20.861 1.00 76.56 104 GLY A C 1
ATOM 820 O O . GLY A 1 104 ? -9.618 -0.245 20.042 1.00 76.56 104 GLY A O 1
ATOM 821 N N . ASP A 1 105 ? -7.993 0.872 21.140 1.00 71.25 105 ASP A N 1
ATOM 822 C CA . ASP A 1 105 ? -8.395 2.234 20.739 1.00 71.25 105 ASP A CA 1
ATOM 823 C C . ASP A 1 105 ? -8.051 2.617 19.285 1.00 71.25 105 ASP A C 1
ATOM 825 O O . ASP A 1 105 ? -8.377 3.715 18.842 1.00 71.25 105 ASP A O 1
ATOM 829 N N . GLY A 1 106 ? -7.398 1.736 18.520 1.00 67.56 106 GLY A N 1
ATOM 830 C CA . GLY A 1 106 ? -7.016 1.998 17.127 1.00 67.56 106 GLY A CA 1
ATOM 831 C C . GLY A 1 106 ? -5.640 1.445 16.764 1.00 67.56 106 GLY A C 1
ATOM 832 O O . GLY A 1 106 ? -5.006 0.773 17.569 1.00 67.56 106 GLY A O 1
ATOM 833 N N . LEU A 1 107 ? -5.184 1.703 15.536 1.00 71.06 107 LEU A N 1
ATOM 834 C CA . LEU A 1 107 ? -3.834 1.342 15.077 1.00 71.06 107 LEU A CA 1
ATOM 835 C C . LEU A 1 107 ? -2.835 2.452 15.408 1.00 71.06 107 LEU A C 1
ATOM 837 O O . LEU A 1 107 ? -3.189 3.629 15.433 1.00 71.06 107 LEU A O 1
ATOM 841 N N . LYS A 1 108 ? -1.568 2.084 15.611 1.00 69.00 108 LYS A N 1
ATOM 842 C CA . LYS A 1 108 ? -0.496 3.066 15.802 1.00 69.00 108 LYS A CA 1
ATOM 843 C C . LYS A 1 108 ? -0.135 3.754 14.487 1.00 69.00 108 LYS A C 1
ATOM 845 O O . LYS A 1 108 ? 0.016 3.100 13.460 1.00 69.00 108 LYS A O 1
ATOM 850 N N . SER A 1 109 ? 0.072 5.069 14.549 1.00 64.62 109 SER A N 1
ATOM 851 C CA . SER A 1 109 ? 0.625 5.898 13.465 1.00 64.62 109 SER A CA 1
ATOM 852 C C . SER A 1 109 ? 2.157 5.980 13.466 1.00 64.62 109 SER A C 1
ATOM 854 O O . SER A 1 109 ? 2.757 6.554 12.565 1.00 64.62 109 SER A O 1
ATOM 856 N N . GLU A 1 110 ? 2.817 5.436 14.484 1.00 66.00 110 GLU A N 1
ATOM 857 C CA . GLU A 1 110 ? 4.274 5.358 14.562 1.00 66.00 110 GLU A CA 1
ATOM 858 C C . GLU A 1 110 ? 4.695 4.296 15.578 1.00 66.00 110 GLU A C 1
ATOM 860 O O . GLU A 1 110 ? 4.024 4.094 16.593 1.00 66.00 110 GLU A O 1
ATOM 865 N N . ILE A 1 111 ? 5.806 3.606 15.308 1.00 63.47 111 ILE A N 1
ATOM 866 C CA . ILE A 1 111 ? 6.481 2.770 16.301 1.00 63.47 111 ILE A CA 1
ATOM 867 C C . ILE A 1 111 ? 7.983 3.019 16.201 1.00 63.47 111 ILE A C 1
ATOM 869 O O . ILE A 1 111 ? 8.601 2.849 15.153 1.00 63.47 111 ILE A O 1
ATOM 873 N N . GLU A 1 112 ? 8.594 3.388 17.321 1.00 56.31 112 GLU A N 1
ATOM 874 C CA . GLU A 1 112 ? 10.048 3.418 17.427 1.00 56.31 112 GLU A CA 1
ATOM 875 C C . GLU A 1 112 ? 10.574 1.984 17.463 1.00 56.31 112 GLU A C 1
ATOM 877 O O . GLU A 1 112 ? 10.238 1.213 18.365 1.00 56.31 112 GLU A O 1
ATOM 882 N N . TYR A 1 113 ? 11.388 1.616 16.475 1.00 49.41 113 TYR A N 1
ATOM 883 C CA . TYR A 1 113 ? 12.082 0.339 16.481 1.00 49.41 113 TYR A CA 1
ATOM 884 C C . TYR A 1 113 ? 13.462 0.558 17.102 1.00 49.41 113 TYR A C 1
ATOM 886 O O . TYR A 1 113 ? 14.271 1.332 16.592 1.00 49.41 113 TYR A O 1
ATOM 894 N N . ALA A 1 114 ? 13.726 -0.092 18.236 1.00 45.88 114 ALA A N 1
ATOM 895 C CA . ALA A 1 114 ? 15.073 -0.130 18.781 1.00 45.88 114 ALA A CA 1
ATOM 896 C C . ALA A 1 114 ? 15.921 -1.022 17.866 1.00 45.88 114 ALA A C 1
ATOM 898 O O . ALA A 1 114 ? 15.591 -2.193 17.659 1.00 45.88 114 ALA A O 1
ATOM 899 N N . ASN A 1 115 ? 16.997 -0.466 17.309 1.00 47.97 115 ASN A N 1
ATOM 900 C CA . ASN A 1 115 ? 18.051 -1.274 16.718 1.00 47.97 115 ASN A CA 1
ATOM 901 C C . ASN A 1 115 ? 18.690 -2.047 17.874 1.00 47.97 115 ASN A C 1
ATOM 903 O O . ASN A 1 115 ? 19.467 -1.501 18.646 1.00 47.97 115 ASN A O 1
ATOM 907 N N . ASP A 1 116 ? 18.294 -3.306 17.998 1.00 45.12 116 ASP A N 1
ATOM 908 C CA . ASP A 1 116 ? 18.745 -4.258 19.003 1.00 45.12 116 ASP A CA 1
ATOM 909 C C . ASP A 1 116 ? 18.121 -4.130 20.408 1.00 45.12 116 ASP A C 1
ATOM 911 O O . ASP A 1 116 ? 18.018 -3.077 21.037 1.00 45.12 116 ASP A O 1
ATOM 915 N N . SER A 1 117 ? 17.686 -5.277 20.924 1.00 45.41 117 SER A N 1
ATOM 916 C CA . SER A 1 117 ? 16.876 -5.429 22.143 1.00 45.41 117 SER A CA 1
ATOM 917 C C . SER A 1 117 ? 17.636 -5.180 23.457 1.00 45.41 117 SER A C 1
ATOM 919 O O . SER A 1 117 ? 17.131 -5.491 24.536 1.00 45.41 117 SER A O 1
ATOM 921 N N . THR A 1 118 ? 18.837 -4.600 23.396 1.00 45.16 118 THR A N 1
ATOM 922 C CA . THR A 1 118 ? 19.752 -4.491 24.541 1.00 45.16 118 THR A CA 1
ATOM 923 C C . THR A 1 118 ? 20.127 -3.066 24.940 1.00 45.16 118 THR A C 1
ATOM 925 O O . THR A 1 118 ? 20.707 -2.904 26.010 1.00 45.16 118 THR A O 1
ATOM 928 N N . ASN A 1 119 ? 19.746 -2.021 24.191 1.00 43.31 119 ASN A N 1
ATOM 9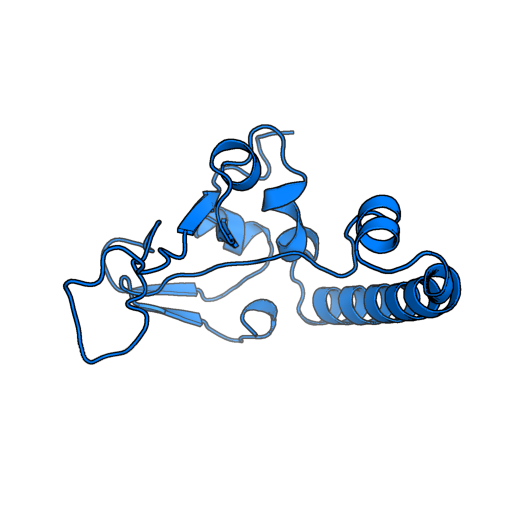29 C CA . ASN A 1 119 ? 20.033 -0.644 24.611 1.00 43.31 119 ASN A CA 1
ATOM 930 C C . ASN A 1 119 ? 18.935 0.353 24.213 1.00 43.31 119 ASN A C 1
ATOM 932 O O . ASN A 1 119 ? 18.892 0.875 23.104 1.00 43.31 119 ASN A O 1
ATOM 936 N N . LYS A 1 120 ? 18.057 0.678 25.170 1.00 49.59 120 LYS A N 1
ATOM 937 C CA . LYS A 1 120 ? 16.938 1.634 25.017 1.00 49.59 120 LYS A CA 1
ATOM 938 C C . LYS A 1 120 ? 17.367 3.108 24.885 1.00 49.59 120 LYS A C 1
ATOM 940 O O . LYS A 1 120 ? 16.516 3.990 24.928 1.00 49.59 120 LYS A O 1
ATOM 945 N N . THR A 1 121 ? 18.662 3.391 24.769 1.00 51.62 121 THR A N 1
ATOM 946 C CA . THR A 1 121 ? 19.229 4.750 24.775 1.00 51.62 121 THR A CA 1
ATOM 947 C C . THR A 1 121 ? 20.163 5.020 23.596 1.00 51.62 121 THR A C 1
ATOM 949 O O . THR A 1 121 ? 20.984 5.928 23.685 1.00 51.62 121 THR A O 1
ATOM 952 N N . ASP A 1 122 ? 20.075 4.255 22.503 1.00 49.41 122 ASP A N 1
ATOM 953 C CA . ASP A 1 122 ? 20.861 4.535 21.299 1.00 49.41 122 ASP A CA 1
ATOM 954 C C . ASP A 1 122 ? 20.217 5.673 20.471 1.00 49.41 122 ASP A C 1
ATOM 956 O O . ASP A 1 122 ? 19.132 5.486 19.909 1.00 49.41 122 ASP A O 1
ATOM 960 N N . PRO A 1 123 ? 20.857 6.854 20.354 1.00 50.56 123 PRO A N 1
ATOM 961 C CA . PRO A 1 123 ? 20.366 7.966 19.538 1.00 50.56 123 PRO A CA 1
ATOM 962 C C . PRO A 1 123 ? 20.377 7.678 18.024 1.00 50.56 123 PRO A C 1
ATOM 964 O O . PRO A 1 123 ? 19.933 8.523 17.248 1.00 50.56 123 PRO A O 1
ATOM 967 N N . THR A 1 124 ? 20.859 6.507 17.589 1.00 52.25 124 THR A N 1
ATOM 968 C CA . THR A 1 124 ? 20.823 6.037 16.194 1.00 52.25 124 THR A CA 1
ATOM 969 C C . THR A 1 124 ? 19.656 5.087 15.886 1.00 52.25 124 THR A C 1
ATOM 971 O O . THR A 1 124 ? 19.556 4.579 14.766 1.00 52.25 124 THR A O 1
ATOM 974 N N . ALA A 1 125 ? 18.743 4.862 16.842 1.00 56.50 125 ALA A N 1
ATOM 975 C CA . ALA A 1 125 ? 17.552 4.041 16.634 1.00 56.50 125 ALA A CA 1
ATOM 976 C C . ALA A 1 125 ? 16.707 4.573 15.460 1.00 56.50 125 ALA A C 1
ATOM 978 O O . ALA A 1 125 ? 16.205 5.702 15.475 1.00 56.50 125 ALA A O 1
ATOM 979 N N . HIS A 1 126 ? 16.555 3.751 14.421 1.00 63.50 126 HIS A N 1
ATOM 980 C CA . HIS A 1 126 ? 15.773 4.105 13.244 1.00 63.50 126 HIS A CA 1
ATOM 981 C C . HIS A 1 126 ? 14.281 3.930 13.552 1.00 63.50 126 HIS A C 1
ATOM 983 O O . HIS A 1 126 ? 13.784 2.816 13.716 1.00 63.50 126 HIS A O 1
ATOM 989 N N . LYS A 1 127 ? 13.551 5.044 13.662 1.00 72.06 127 LYS A N 1
ATOM 990 C CA . LYS A 1 127 ? 12.101 5.019 13.886 1.00 72.06 127 LYS A CA 1
ATOM 991 C C . LYS A 1 127 ? 11.397 4.658 12.581 1.00 72.06 127 LYS A C 1
ATOM 993 O O . LYS A 1 127 ? 11.442 5.460 11.653 1.00 72.06 127 LYS A O 1
ATOM 998 N N . ILE A 1 128 ? 10.722 3.508 12.545 1.00 77.44 128 ILE A N 1
ATOM 999 C CA . ILE A 1 128 ? 9.862 3.129 11.421 1.00 77.44 128 ILE A CA 1
ATOM 1000 C C . ILE A 1 128 ? 8.552 3.906 11.545 1.00 77.44 128 ILE A C 1
ATOM 1002 O O . ILE A 1 128 ? 7.818 3.786 12.530 1.00 77.44 128 ILE A O 1
ATOM 1006 N N . LYS A 1 129 ? 8.239 4.708 10.535 1.00 82.12 129 LYS A N 1
ATOM 1007 C CA . LYS A 1 129 ? 7.024 5.520 10.505 1.00 82.12 129 LYS A CA 1
ATOM 1008 C C . LYS A 1 129 ? 6.029 4.914 9.526 1.00 82.12 129 LYS A C 1
ATOM 1010 O O . LYS A 1 129 ? 6.400 4.546 8.417 1.00 82.12 129 LYS A O 1
ATOM 1015 N N . SER A 1 130 ? 4.757 4.845 9.908 1.00 84.50 130 SER A N 1
ATOM 1016 C CA . SER A 1 130 ? 3.677 4.478 8.989 1.00 84.50 130 SER A CA 1
ATOM 1017 C C . SER A 1 130 ? 2.511 5.419 9.188 1.00 84.50 130 SER A C 1
ATOM 1019 O O . SER A 1 130 ? 1.935 5.458 10.268 1.00 84.50 130 SER A O 1
ATOM 1021 N N . CYS A 1 131 ? 2.144 6.179 8.169 1.00 85.94 131 CYS A N 1
ATOM 1022 C CA . CYS A 1 131 ? 1.088 7.167 8.334 1.00 85.94 131 CYS A CA 1
ATOM 1023 C C . CYS A 1 131 ? -0.309 6.588 8.042 1.00 85.94 131 CYS A C 1
ATOM 1025 O O . CYS A 1 131 ? -0.472 5.696 7.204 1.00 85.94 131 CYS A O 1
ATOM 1027 N N . LEU A 1 132 ? -1.325 7.102 8.739 1.00 87.31 132 LEU A N 1
ATOM 1028 C CA . LEU A 1 132 ? -2.727 6.772 8.484 1.00 87.31 132 LEU A CA 1
ATOM 1029 C C . LEU A 1 132 ? -3.242 7.567 7.282 1.00 87.31 132 LEU A C 1
ATOM 1031 O O . LEU A 1 132 ? -3.155 8.793 7.263 1.00 87.31 132 LEU A O 1
ATOM 1035 N N . LEU A 1 133 ? -3.819 6.866 6.312 1.00 87.06 133 LEU A N 1
ATOM 1036 C CA . LEU A 1 133 ? -4.600 7.446 5.229 1.00 87.06 133 LEU A CA 1
ATOM 1037 C C . LEU A 1 133 ? -6.087 7.237 5.493 1.00 87.06 133 LEU A C 1
ATOM 1039 O O . LEU A 1 133 ? -6.534 6.128 5.799 1.00 87.06 133 LEU A O 1
ATOM 1043 N N . GLU A 1 134 ? -6.842 8.309 5.313 1.00 87.12 134 GLU A N 1
ATOM 1044 C CA . GLU A 1 134 ? -8.289 8.342 5.486 1.00 87.12 134 GLU A CA 1
ATOM 1045 C C . GLU A 1 134 ? -8.917 8.976 4.250 1.00 87.12 134 GLU A C 1
ATOM 1047 O O . GLU A 1 134 ? -8.283 9.802 3.583 1.00 87.12 134 GLU A O 1
ATOM 1052 N N . ASN A 1 135 ? -10.164 8.610 3.957 1.00 86.81 135 ASN A N 1
ATOM 1053 C CA . ASN A 1 135 ? -10.966 9.230 2.905 1.00 86.81 135 ASN A CA 1
ATOM 1054 C C . ASN A 1 135 ? -10.288 9.111 1.527 1.00 86.81 135 ASN A C 1
ATOM 1056 O O . ASN A 1 135 ? -10.320 10.025 0.694 1.00 86.81 135 ASN A O 1
ATOM 1060 N N . VAL A 1 136 ? -9.649 7.960 1.278 1.00 87.81 136 VAL A N 1
ATOM 1061 C CA . VAL A 1 136 ? -8.813 7.708 0.085 1.00 87.81 136 VAL A CA 1
ATOM 1062 C C . VAL A 1 136 ? -9.609 7.836 -1.214 1.00 87.81 136 VAL A C 1
ATOM 1064 O O . VAL A 1 136 ? -9.067 8.184 -2.261 1.00 87.81 136 VAL A O 1
ATOM 1067 N N . PHE A 1 137 ? -10.907 7.563 -1.151 1.00 87.19 137 PHE A N 1
ATOM 1068 C CA . PHE A 1 137 ? -11.813 7.613 -2.294 1.00 87.19 137 PHE A CA 1
ATOM 1069 C C . PHE A 1 137 ? -12.515 8.968 -2.470 1.00 87.19 137 PHE A C 1
ATOM 1071 O O . PHE A 1 137 ? -13.190 9.167 -3.475 1.00 87.19 137 PHE A O 1
ATOM 1078 N N . GLU A 1 138 ? -12.396 9.877 -1.503 1.00 83.12 138 GLU A N 1
ATOM 1079 C CA . GLU A 1 138 ? -13.020 11.212 -1.530 1.00 83.12 138 GLU A CA 1
ATOM 1080 C C . GLU A 1 138 ? -12.039 12.309 -1.943 1.00 83.12 138 GLU A C 1
ATOM 1082 O O . GLU A 1 138 ? -12.436 13.430 -2.240 1.00 83.12 138 GLU A O 1
ATOM 1087 N N . SER A 1 139 ? -10.750 11.984 -1.989 1.00 62.25 139 SER A N 1
ATOM 1088 C CA . SER A 1 139 ? -9.655 12.896 -2.325 1.00 62.25 139 SER A CA 1
ATOM 1089 C C . SER A 1 139 ? -9.379 12.995 -3.842 1.00 62.25 139 SER A C 1
ATOM 1091 O O . SER A 1 139 ? -8.291 13.414 -4.250 1.00 62.25 139 SER A O 1
ATOM 1093 N N . GLY A 1 140 ? -10.357 12.597 -4.670 1.00 55.09 140 GLY A N 1
ATOM 1094 C CA . GLY A 1 140 ? -10.305 12.563 -6.140 1.00 55.09 140 GLY A CA 1
ATOM 1095 C C . GLY A 1 140 ? -10.760 13.847 -6.820 1.00 55.09 140 GLY A C 1
ATOM 1096 O O . GLY A 1 140 ? -11.810 14.385 -6.413 1.00 55.09 140 GLY A O 1
#

pLDDT: mean 84.2, std 14.55, range [43.31, 98.25]

Radius of gyration: 17.03 Å; chains: 1; bounding box: 36×30×45 Å

Foldseek 3Di:
DQLQDPAAEAEQADDDFAAAALPPDLVVQCVVDDVVCSVVSVVVSVVRVVVLVVVCVVSVFASCQNPLCPPFPPRCCVVVVAPGEDEDPVVRVVRPRPHYHYPPDHHDQWDFDAPDPPDPPDPPGDTHGYHYDYPSVVSD